Protein AF-A0A0F4I264-F1 (afdb_monomer_lite)

Organism: NCBI:txid68223

InterPro domains:
  IPR000043 Adenosylhomocysteinase-like [PF05221] (1-133)
  IPR000043 Adenosylhomocysteinase-like [PTHR23420] (1-133)
  IPR020082 S-adenosyl-L-homocysteine hydrolase, conserved site [PS00738] (17-31)
  IPR042172 Adenosylhomocysteinase-like superfamily [G3DSA:3.40.50.1480] (1-133)

Secondary structure (DSSP, 8-state):
-HHHHHHHTT----EE-SSTTT--HHHHHHHHHTT--EE--TT--HHHHHHHHHHHH--TTSSS-S-EEESSSHHHHHHHHHHHHHHHTSPPPGGG-SSHHHHHHHHHHTT----HHHHHHH---EEE-SS--

Radius of gyration: 14.84 Å; chains: 1; bounding box: 32×34×41 Å

Sequence (133 aa):
VLIETLVALGAEVRWVSCNIYSTQDHAAAAIAAAGIPVFAWKGETLEEYWWCTEQALTWPGQTGPNMILDDGGDATLLVHKGVEYQKAGAVPDVSTADNEEMAIVLGLLAKTDIDWTALASGIRGVTEETTTG

Foldseek 3Di:
DVVVVCVVVPDQFAEEDPDQAPDDVVVQVVCVVVVHHYQYDHRDDLLSRVVRLVVRQDDPPDLGDQEAEEELCPNVVLLVLLVVQVVVVHQDALVPDPDPNVSSSSVDSRPDPHPSVSSVVSHPYYHYDDPND

pLDDT: mean 97.59, std 2.0, range [79.19, 98.81]

Structure (mmCIF, N/CA/C/O backbone):
data_AF-A0A0F4I264-F1
#
_entry.id   AF-A0A0F4I264-F1
#
loop_
_atom_site.group_PDB
_atom_site.id
_atom_site.type_symbol
_atom_site.label_atom_id
_atom_site.label_alt_id
_atom_site.label_comp_id
_atom_site.label_asym_id
_atom_site.label_entity_id
_atom_site.label_seq_id
_atom_site.pdbx_PDB_ins_code
_atom_site.Cartn_x
_atom_site.Cartn_y
_atom_site.Cartn_z
_atom_site.occupancy
_atom_site.B_iso_or_equiv
_atom_site.auth_seq_id
_atom_site.auth_comp_id
_atom_site.auth_asym_id
_atom_site.auth_atom_id
_atom_site.pdbx_PDB_model_num
ATOM 1 N N . VAL A 1 1 ? -7.743 -13.575 12.203 1.00 94.19 1 VAL A N 1
ATOM 2 C CA . VAL A 1 1 ? -6.999 -13.490 13.485 1.00 94.19 1 VAL A CA 1
ATOM 3 C C . VAL A 1 1 ? -6.160 -12.223 13.605 1.00 94.19 1 VAL A C 1
ATOM 5 O O . VAL A 1 1 ? -6.609 -11.349 14.321 1.00 94.19 1 VAL A O 1
ATOM 8 N N . LEU A 1 2 ? -5.000 -12.061 12.941 1.00 96.75 2 LEU A N 1
ATOM 9 C CA . LEU A 1 2 ? -4.145 -10.864 13.134 1.00 96.75 2 LEU A CA 1
ATOM 10 C C . LEU A 1 2 ? -4.902 -9.542 12.904 1.00 96.75 2 LEU A C 1
ATOM 12 O O . LEU A 1 2 ? -4.913 -8.688 13.784 1.00 96.75 2 LEU A O 1
ATOM 16 N N . ILE A 1 3 ? -5.590 -9.423 11.765 1.00 97.75 3 ILE A N 1
ATOM 17 C CA . ILE A 1 3 ? -6.424 -8.261 11.415 1.00 97.75 3 ILE A CA 1
ATOM 18 C C . ILE A 1 3 ? -7.444 -7.953 12.520 1.00 97.75 3 ILE A C 1
ATOM 20 O O . ILE A 1 3 ? -7.532 -6.830 13.005 1.00 97.75 3 ILE A O 1
ATOM 24 N N . GLU A 1 4 ? -8.192 -8.965 12.959 1.00 96.88 4 GLU A N 1
ATOM 25 C CA . GLU A 1 4 ? -9.214 -8.819 14.002 1.00 96.88 4 GLU A CA 1
ATOM 26 C C . GLU A 1 4 ? -8.602 -8.438 15.351 1.00 96.88 4 GLU A C 1
ATOM 28 O O . GLU A 1 4 ? -9.211 -7.677 16.094 1.00 96.88 4 GLU A O 1
ATOM 33 N N . THR A 1 5 ? -7.392 -8.911 15.663 1.00 98.44 5 THR A N 1
ATOM 34 C CA . THR A 1 5 ? -6.657 -8.498 16.863 1.00 98.44 5 THR A CA 1
ATOM 35 C C . THR A 1 5 ? -6.310 -7.013 16.810 1.00 98.44 5 THR A C 1
ATOM 37 O O . THR A 1 5 ? -6.520 -6.315 17.798 1.00 98.44 5 THR A O 1
ATOM 40 N N . LEU A 1 6 ? -5.820 -6.503 15.674 1.00 98.38 6 LEU A N 1
ATOM 41 C CA . LEU A 1 6 ? -5.528 -5.073 15.510 1.00 98.38 6 LEU A CA 1
ATOM 42 C C . LEU A 1 6 ? -6.794 -4.228 15.699 1.00 98.38 6 LEU A C 1
ATOM 44 O O . LEU A 1 6 ? -6.782 -3.256 16.455 1.00 98.38 6 LEU A O 1
ATOM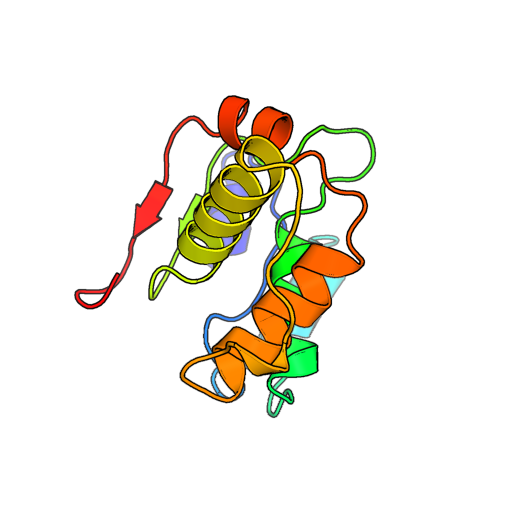 48 N N . VAL A 1 7 ? -7.903 -4.644 15.082 1.00 98.25 7 VAL A N 1
ATOM 49 C CA . VAL A 1 7 ? -9.202 -3.970 15.227 1.00 98.25 7 VAL A CA 1
ATOM 50 C C . VAL A 1 7 ? -9.720 -4.041 16.664 1.00 98.25 7 VAL A C 1
ATOM 52 O O . VAL A 1 7 ? -10.167 -3.033 17.208 1.00 98.25 7 VAL A O 1
ATOM 55 N N . ALA A 1 8 ? -9.600 -5.191 17.332 1.00 98.00 8 ALA A N 1
ATOM 56 C CA . ALA A 1 8 ? -9.982 -5.350 18.737 1.00 98.00 8 ALA A CA 1
ATOM 57 C C . ALA A 1 8 ? -9.158 -4.457 19.683 1.00 98.00 8 ALA A C 1
ATOM 59 O O . ALA A 1 8 ? -9.643 -4.076 20.748 1.00 98.00 8 ALA A O 1
ATOM 60 N N . LEU A 1 9 ? -7.933 -4.102 19.289 1.00 98.31 9 LEU A N 1
ATOM 61 C CA . LEU A 1 9 ? -7.068 -3.154 19.996 1.00 98.31 9 LEU A CA 1
ATOM 62 C C . LEU A 1 9 ? -7.297 -1.688 19.580 1.00 98.31 9 LEU A C 1
ATOM 64 O O . LEU A 1 9 ? -6.624 -0.799 20.099 1.00 98.31 9 LEU A O 1
ATOM 68 N N . GLY A 1 10 ? -8.269 -1.424 18.703 1.00 98.19 10 GLY A N 1
ATOM 69 C CA . GLY A 1 10 ? -8.725 -0.082 18.340 1.00 98.19 10 GLY A CA 1
ATOM 70 C C . GLY A 1 10 ? -8.174 0.466 17.024 1.00 98.19 10 GLY A C 1
ATOM 71 O O . GLY A 1 10 ? -8.345 1.656 16.767 1.00 98.19 10 GLY A O 1
ATOM 72 N N . ALA A 1 11 ? -7.516 -0.353 16.199 1.00 98.38 11 ALA A N 1
ATOM 73 C CA . ALA A 1 11 ? -7.076 0.078 14.875 1.00 98.38 11 ALA A CA 1
ATOM 74 C C . ALA A 1 11 ? -8.232 0.076 13.863 1.00 98.38 11 ALA A C 1
ATOM 76 O O . ALA A 1 11 ? -9.046 -0.845 13.825 1.00 98.38 11 ALA A 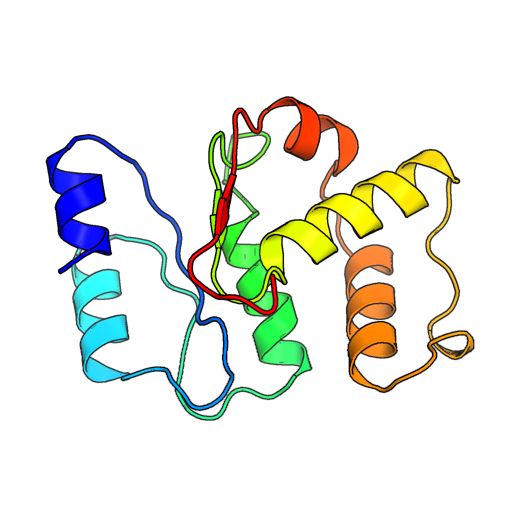O 1
ATOM 77 N N . GLU A 1 12 ? -8.249 1.066 12.976 1.00 98.31 12 GLU A N 1
ATOM 78 C CA . GLU A 1 12 ? -8.879 0.913 11.666 1.00 98.31 12 GLU A CA 1
ATOM 79 C C . GLU A 1 12 ? -7.866 0.235 10.742 1.00 98.31 12 GLU A C 1
ATOM 81 O O . GLU A 1 12 ? -6.667 0.509 10.826 1.00 98.31 12 GLU A O 1
ATOM 86 N N . VAL A 1 13 ? -8.326 -0.670 9.879 1.00 98.38 13 VAL A N 1
ATOM 87 C CA . VAL A 1 13 ? -7.441 -1.514 9.071 1.00 98.38 13 VAL A CA 1
ATOM 88 C C . VAL A 1 13 ? -7.959 -1.598 7.638 1.00 98.38 13 VAL A C 1
ATOM 90 O O . VAL A 1 13 ? -9.158 -1.737 7.418 1.00 98.38 13 VAL A O 1
ATOM 93 N N . ARG A 1 14 ? -7.045 -1.545 6.668 1.00 98.69 14 ARG A N 1
ATOM 94 C CA . ARG A 1 14 ? -7.265 -1.900 5.258 1.00 98.69 14 ARG A CA 1
ATOM 95 C C . ARG A 1 14 ? -6.212 -2.936 4.882 1.00 98.69 14 ARG A C 1
ATOM 97 O O . ARG A 1 14 ? -5.091 -2.833 5.375 1.00 98.69 14 ARG A O 1
ATOM 104 N N . TRP A 1 15 ? -6.562 -3.933 4.074 1.00 98.69 15 TRP A N 1
ATOM 105 C CA . TRP A 1 15 ? -5.690 -5.091 3.853 1.00 98.69 15 TRP A CA 1
ATOM 106 C C . TRP A 1 15 ? -5.580 -5.503 2.387 1.00 98.69 15 TRP A C 1
ATOM 108 O O . TRP A 1 15 ? -6.557 -5.435 1.641 1.00 98.69 15 TRP A O 1
ATOM 118 N N . VAL A 1 16 ? -4.399 -5.998 2.029 1.00 98.44 16 VAL A N 1
ATOM 119 C CA . VAL A 1 16 ? -4.046 -6.629 0.750 1.00 98.44 16 VAL A CA 1
ATOM 120 C C . VAL A 1 16 ? -3.177 -7.859 1.036 1.00 98.44 16 VAL A C 1
ATOM 122 O O . VAL A 1 16 ? -2.666 -8.014 2.148 1.00 98.44 16 VAL A O 1
ATOM 125 N N . SER A 1 17 ? -3.066 -8.772 0.075 1.00 97.62 17 SER A N 1
ATOM 126 C CA . SER A 1 17 ? -2.105 -9.878 0.136 1.00 97.62 17 SER A CA 1
ATOM 127 C C . SER A 1 17 ? -0.704 -9.409 -0.273 1.00 97.62 17 SER A C 1
ATOM 129 O O . SER A 1 17 ? -0.595 -8.530 -1.109 1.00 97.62 17 SER A O 1
ATOM 131 N N . CYS A 1 18 ? 0.362 -10.028 0.238 1.00 95.06 18 CYS A N 1
ATOM 132 C CA . CYS A 1 18 ? 1.740 -9.840 -0.252 1.00 95.06 18 CYS A CA 1
ATOM 133 C C . CYS A 1 18 ? 2.120 -10.825 -1.379 1.00 95.06 18 CYS A C 1
ATOM 135 O O . CYS A 1 18 ? 3.270 -10.915 -1.799 1.00 95.06 18 CYS A O 1
ATOM 137 N N . ASN A 1 19 ? 1.172 -11.653 -1.843 1.00 96.81 19 ASN A N 1
ATOM 138 C CA . ASN A 1 19 ? 1.412 -12.591 -2.938 1.00 96.81 19 ASN A CA 1
ATOM 139 C C . ASN A 1 19 ? 0.118 -12.969 -3.671 1.00 96.81 19 ASN A C 1
ATOM 141 O O . ASN A 1 19 ? -0.879 -13.344 -3.043 1.00 96.81 19 ASN A O 1
ATOM 145 N N . ILE A 1 20 ? 0.190 -13.004 -5.003 1.00 95.38 20 ILE A N 1
ATOM 146 C CA . ILE A 1 20 ? -0.933 -13.322 -5.898 1.00 95.38 20 ILE A CA 1
ATOM 147 C C . ILE A 1 20 ? -1.581 -14.693 -5.657 1.00 95.38 20 ILE A C 1
ATOM 149 O O . ILE A 1 20 ? -2.724 -14.920 -6.047 1.00 95.38 20 ILE A O 1
ATOM 153 N N . TYR A 1 21 ? -0.893 -15.640 -5.012 1.00 96.25 21 TYR A N 1
ATOM 154 C CA . TYR A 1 21 ? -1.409 -16.989 -4.757 1.00 96.25 21 TYR A CA 1
ATOM 155 C C . TYR A 1 21 ? -1.651 -17.302 -3.281 1.00 96.25 21 TYR A C 1
ATOM 157 O O . TYR A 1 21 ? -2.180 -18.381 -2.987 1.00 96.25 21 TYR A O 1
ATOM 165 N N . SER A 1 22 ? -1.272 -16.430 -2.346 1.00 94.75 22 SER A N 1
ATOM 166 C CA . SER A 1 22 ? -1.318 -16.754 -0.913 1.00 94.75 22 SER A CA 1
ATOM 167 C C . SER A 1 22 ? -2.694 -16.539 -0.283 1.00 94.75 22 SER A C 1
ATOM 169 O O . SER A 1 22 ? -2.999 -17.188 0.723 1.00 94.75 22 SER A O 1
ATOM 171 N N . THR A 1 23 ? -3.552 -15.713 -0.892 1.00 97.38 23 THR A N 1
ATOM 172 C CA . THR A 1 23 ? -4.893 -15.439 -0.373 1.00 97.38 23 THR A CA 1
ATOM 173 C C . TH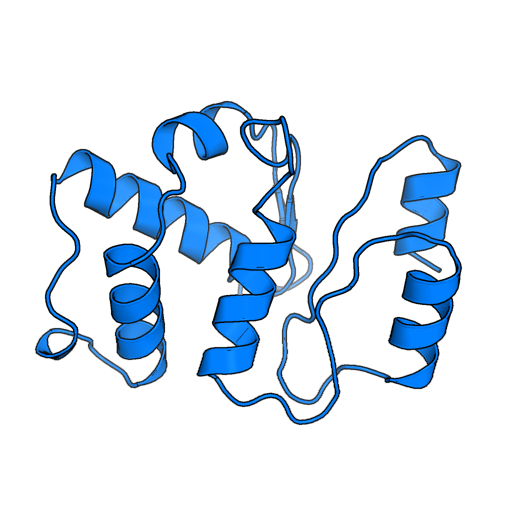R A 1 23 ? -5.687 -16.728 -0.159 1.00 97.38 23 THR A C 1
ATOM 175 O O . THR A 1 23 ? -5.760 -17.621 -1.011 1.00 97.38 23 THR A O 1
ATOM 178 N N . GLN A 1 24 ? -6.305 -16.821 1.016 1.00 98.06 24 GLN A N 1
ATOM 179 C CA . GLN A 1 24 ? -7.351 -17.790 1.306 1.00 98.06 24 GLN A CA 1
ATOM 180 C C . GLN A 1 24 ? -8.699 -17.076 1.198 1.00 98.06 24 GLN A C 1
ATOM 182 O O . GLN A 1 24 ? -9.094 -16.366 2.121 1.00 98.06 24 GLN A O 1
ATOM 187 N N . ASP A 1 25 ? -9.416 -17.269 0.088 1.00 97.06 25 ASP A N 1
ATOM 188 C CA . ASP A 1 25 ? -10.603 -16.458 -0.243 1.00 97.06 25 ASP A CA 1
ATOM 189 C C . ASP A 1 25 ? -11.696 -16.497 0.831 1.00 97.06 25 ASP A C 1
ATOM 191 O O . ASP A 1 25 ? -12.352 -15.499 1.102 1.00 97.06 25 ASP A O 1
ATOM 195 N N . HIS A 1 26 ? -11.868 -17.636 1.505 1.00 96.19 26 HIS A N 1
ATOM 196 C CA . HIS A 1 26 ? -12.822 -17.760 2.607 1.00 96.19 26 HIS A CA 1
ATOM 197 C C . HIS A 1 26 ? -12.432 -16.905 3.826 1.00 96.19 26 HIS A C 1
ATOM 199 O O . HIS A 1 26 ? -13.310 -16.365 4.496 1.00 96.19 26 HIS A O 1
ATOM 205 N N . ALA A 1 27 ? -11.133 -16.745 4.097 1.00 97.19 27 ALA A N 1
ATOM 206 C CA . ALA A 1 27 ? -10.644 -15.848 5.137 1.00 97.19 27 ALA A CA 1
ATOM 207 C C . ALA A 1 27 ? -10.813 -14.379 4.715 1.00 97.19 27 ALA A C 1
ATOM 209 O O . ALA A 1 27 ? -11.326 -13.586 5.500 1.00 97.19 27 ALA A O 1
ATOM 210 N N . ALA A 1 28 ? -10.470 -14.032 3.468 1.00 97.44 28 ALA A N 1
ATOM 211 C CA . ALA A 1 28 ? -10.680 -12.687 2.923 1.00 97.44 28 ALA A CA 1
ATOM 212 C C . ALA A 1 28 ? -12.164 -12.277 2.988 1.00 97.44 28 ALA A C 1
ATOM 214 O O . ALA A 1 28 ? -12.495 -11.206 3.496 1.00 97.44 28 ALA A O 1
ATOM 215 N N . ALA A 1 29 ? -13.069 -13.173 2.580 1.00 97.56 29 ALA A N 1
ATOM 216 C CA . ALA A 1 29 ? -14.511 -12.960 2.644 1.00 97.56 29 ALA A CA 1
ATOM 217 C C . ALA A 1 29 ? -15.024 -12.783 4.082 1.00 97.56 29 ALA A C 1
ATOM 219 O O . ALA A 1 29 ? -15.880 -11.934 4.320 1.00 97.56 29 ALA A O 1
ATOM 220 N N . ALA A 1 30 ? -14.504 -13.549 5.048 1.00 98.00 30 ALA A N 1
ATOM 221 C CA . ALA A 1 30 ? -14.884 -13.405 6.453 1.00 98.00 30 ALA A CA 1
ATOM 222 C C . ALA A 1 30 ? -14.478 -12.035 7.025 1.00 98.00 30 ALA A C 1
ATOM 224 O O . ALA A 1 30 ? -15.277 -11.394 7.706 1.00 98.00 30 ALA A O 1
ATOM 225 N N . ILE A 1 31 ? -13.271 -11.559 6.704 1.00 98.19 31 ILE A N 1
ATOM 226 C CA . ILE A 1 31 ? -12.787 -10.238 7.131 1.00 98.19 31 ILE A CA 1
ATOM 227 C C . ILE A 1 31 ? -13.588 -9.115 6.454 1.00 98.19 31 ILE A C 1
ATOM 229 O O . ILE A 1 31 ? -14.024 -8.182 7.130 1.00 98.19 31 ILE A O 1
ATOM 233 N N . ALA A 1 32 ? -13.867 -9.234 5.154 1.00 97.62 32 ALA A N 1
ATOM 234 C CA . ALA A 1 32 ? -14.714 -8.282 4.437 1.00 97.62 32 ALA A CA 1
ATOM 235 C C . ALA A 1 32 ? -16.143 -8.230 5.013 1.00 97.62 32 ALA A C 1
ATOM 237 O O . ALA A 1 32 ? -16.703 -7.149 5.199 1.00 97.62 32 ALA A O 1
ATOM 238 N N . ALA A 1 33 ? -16.722 -9.383 5.370 1.00 97.62 33 ALA A N 1
ATOM 239 C CA . ALA A 1 33 ? -18.034 -9.465 6.016 1.00 97.62 33 ALA A CA 1
ATOM 240 C C . ALA A 1 33 ? -18.062 -8.822 7.416 1.00 97.62 33 ALA A C 1
ATOM 242 O O . ALA A 1 33 ? -19.123 -8.385 7.863 1.00 97.62 33 ALA A O 1
ATOM 243 N N . ALA A 1 34 ? -16.910 -8.714 8.086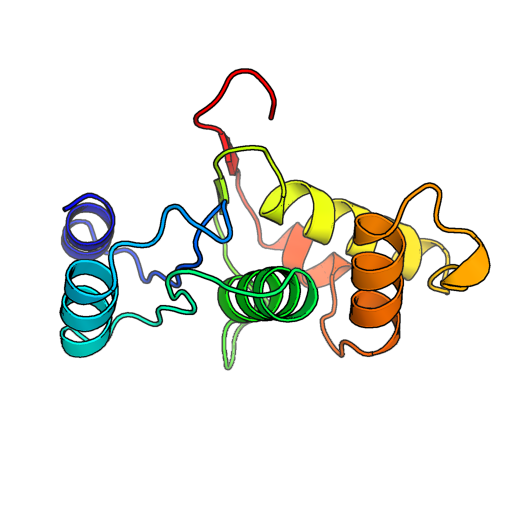 1.00 96.88 34 ALA A N 1
ATOM 244 C CA . ALA A 1 34 ? -16.755 -7.970 9.336 1.00 96.88 34 ALA A CA 1
ATOM 245 C C . ALA A 1 34 ? -16.648 -6.441 9.132 1.00 96.88 34 ALA A C 1
ATOM 247 O O . ALA A 1 34 ? -16.483 -5.705 10.104 1.00 96.88 34 ALA A O 1
ATOM 248 N N . GLY A 1 35 ? -16.760 -5.949 7.892 1.00 96.88 35 GLY A N 1
ATOM 249 C CA . GLY A 1 35 ? -16.730 -4.522 7.557 1.00 96.88 35 GLY A CA 1
ATOM 250 C C . GLY A 1 35 ? -15.326 -3.939 7.397 1.00 96.88 35 GLY A C 1
ATOM 251 O O . GLY A 1 35 ? -15.181 -2.721 7.315 1.00 96.88 35 GLY A O 1
ATOM 252 N N . ILE A 1 36 ? -14.297 -4.786 7.350 1.00 98.44 36 ILE A N 1
ATOM 253 C CA . ILE A 1 36 ? -12.902 -4.374 7.189 1.00 98.44 36 ILE A CA 1
ATOM 254 C C . ILE A 1 36 ? -12.561 -4.415 5.690 1.00 98.44 36 ILE A C 1
ATOM 256 O O . ILE A 1 36 ? -12.747 -5.462 5.069 1.00 98.44 36 ILE A O 1
ATOM 260 N N . PRO A 1 37 ? -12.080 -3.318 5.077 1.00 98.50 37 PRO A N 1
ATOM 261 C CA . PRO A 1 37 ? -11.692 -3.313 3.668 1.00 98.50 37 PRO A CA 1
ATOM 262 C C . PRO A 1 37 ? -10.569 -4.314 3.368 1.00 98.50 37 PRO A C 1
ATOM 264 O O . PRO A 1 37 ? -9.470 -4.201 3.912 1.00 98.50 37 PRO A O 1
ATOM 267 N N . VAL A 1 38 ? -10.844 -5.262 2.472 1.00 98.50 38 VAL A N 1
ATOM 268 C CA . VAL A 1 38 ? -9.883 -6.255 1.977 1.00 98.50 38 VAL A CA 1
ATOM 269 C C . VAL A 1 38 ? -9.898 -6.241 0.456 1.00 98.50 38 VAL A C 1
ATOM 271 O O . VAL A 1 38 ? -10.954 -6.393 -0.157 1.00 98.50 38 VAL A O 1
ATOM 274 N N . PHE A 1 39 ? -8.719 -6.084 -0.131 1.00 98.56 39 PHE A N 1
ATOM 275 C CA . PHE A 1 39 ? -8.470 -6.098 -1.568 1.00 98.56 39 PHE A CA 1
ATOM 276 C C . PHE A 1 39 ? -7.529 -7.266 -1.839 1.00 98.56 39 PHE A C 1
ATOM 278 O O . PHE A 1 39 ? -6.320 -7.093 -1.890 1.00 98.56 39 PHE A O 1
ATOM 285 N N . ALA A 1 40 ? -8.071 -8.482 -1.834 1.00 98.50 40 ALA A N 1
ATOM 286 C CA . ALA A 1 40 ? -7.274 -9.681 -2.043 1.00 98.50 40 ALA A CA 1
ATOM 287 C C . ALA A 1 40 ? -8.142 -10.844 -2.535 1.00 98.50 40 ALA A C 1
ATOM 289 O O . ALA A 1 40 ? -9.217 -11.092 -1.975 1.00 98.50 40 ALA A O 1
ATOM 290 N N . TRP A 1 41 ? -7.654 -11.591 -3.519 1.00 98.62 41 TRP A N 1
ATOM 291 C CA . TRP A 1 41 ? -8.194 -12.889 -3.937 1.00 98.62 41 TRP A CA 1
ATOM 292 C C . TRP A 1 41 ? -7.075 -13.821 -4.395 1.00 98.62 41 TRP A C 1
ATOM 294 O O . TRP A 1 41 ? -5.937 -13.423 -4.630 1.00 98.62 41 TRP A O 1
ATOM 304 N N . LYS A 1 42 ? -7.363 -15.118 -4.458 1.00 98.25 42 LYS A N 1
ATOM 305 C CA . LYS A 1 42 ? -6.396 -16.102 -4.932 1.00 98.25 42 LYS A CA 1
ATOM 306 C C . LYS A 1 42 ? -6.309 -16.072 -6.457 1.00 98.25 42 LYS A C 1
ATOM 308 O O . LYS A 1 42 ? -7.310 -16.260 -7.144 1.00 98.25 42 LYS A O 1
ATOM 313 N N . GLY A 1 43 ? -5.089 -15.978 -6.974 1.00 97.88 43 GLY A N 1
ATOM 314 C CA . GLY A 1 43 ? -4.808 -16.002 -8.407 1.00 97.88 43 GLY A CA 1
ATOM 315 C C . GLY A 1 43 ? -4.943 -14.641 -9.081 1.00 97.88 43 GLY A C 1
ATOM 316 O O . GLY A 1 43 ? -5.348 -14.603 -10.239 1.00 97.88 43 GLY A O 1
ATOM 317 N N . GLU A 1 44 ? -4.622 -13.565 -8.363 1.00 98.44 44 GLU A N 1
ATOM 318 C CA . GLU A 1 44 ? -4.488 -12.217 -8.927 1.00 98.44 44 GLU A CA 1
ATOM 319 C C . GLU A 1 44 ? -3.509 -12.193 -10.115 1.00 98.44 44 GLU A C 1
ATOM 321 O O . GLU A 1 44 ? -2.532 -12.953 -10.157 1.00 98.44 44 GLU A O 1
ATOM 326 N N . THR A 1 45 ? -3.742 -11.294 -11.074 1.00 98.62 45 THR A N 1
ATOM 327 C CA . THR A 1 45 ? -2.670 -10.846 -11.979 1.00 98.62 45 THR A CA 1
ATOM 328 C C . THR A 1 45 ? -1.742 -9.862 -11.261 1.00 98.62 45 THR A C 1
ATOM 330 O O . THR A 1 45 ? -2.076 -9.341 -10.197 1.00 98.62 45 THR A O 1
ATOM 333 N N . LEU A 1 46 ? -0.573 -9.564 -11.835 1.00 98.25 46 LEU A N 1
ATOM 334 C CA . LEU A 1 46 ? 0.331 -8.565 -11.251 1.00 98.25 46 LEU A CA 1
ATOM 335 C C . LEU A 1 46 ? -0.296 -7.160 -11.237 1.00 98.25 46 LEU A C 1
ATOM 337 O O . LEU A 1 46 ? -0.094 -6.396 -10.298 1.00 98.25 46 LEU A O 1
ATOM 341 N N . GLU A 1 47 ? -1.097 -6.805 -12.240 1.00 98.31 47 GLU A N 1
ATOM 342 C CA . GLU A 1 47 ? -1.820 -5.530 -12.261 1.00 98.31 47 GLU A CA 1
ATOM 343 C C . GLU A 1 47 ? -2.885 -5.451 -11.167 1.00 98.31 47 GLU A C 1
ATOM 345 O O . GLU A 1 47 ? -3.044 -4.400 -10.547 1.00 98.31 47 GLU A O 1
ATOM 350 N N . GLU A 1 48 ? -3.601 -6.551 -10.925 1.00 98.75 48 GLU A N 1
ATOM 351 C CA . GLU A 1 48 ? -4.572 -6.651 -9.834 1.00 98.75 48 GLU A CA 1
ATOM 352 C C . GLU A 1 48 ? -3.881 -6.527 -8.475 1.00 98.75 48 GLU A C 1
ATOM 354 O O . GLU A 1 48 ? -4.345 -5.757 -7.639 1.00 98.75 48 GLU A O 1
ATOM 359 N N . TYR A 1 49 ? -2.740 -7.196 -8.290 1.00 98.75 49 TYR A N 1
ATOM 360 C CA . TYR A 1 49 ? -1.918 -7.110 -7.083 1.00 98.75 49 TYR A CA 1
ATOM 361 C C . TYR A 1 49 ? -1.524 -5.668 -6.750 1.00 98.75 49 TYR A C 1
ATOM 363 O O . TYR A 1 49 ? -1.845 -5.155 -5.677 1.00 98.75 49 TYR A O 1
ATOM 371 N N . TRP A 1 50 ? -0.900 -4.964 -7.698 1.00 98.75 50 TRP A N 1
ATOM 372 C CA . TRP A 1 50 ? -0.469 -3.581 -7.478 1.00 98.75 50 TRP A CA 1
ATOM 373 C C . TRP A 1 50 ? -1.648 -2.617 -7.310 1.00 98.75 50 TRP A C 1
ATOM 375 O O . TRP A 1 50 ? -1.570 -1.692 -6.496 1.00 98.75 50 TRP A O 1
ATOM 385 N N . TRP A 1 51 ? -2.764 -2.852 -8.008 1.00 98.75 51 TRP A N 1
ATOM 386 C CA . TRP A 1 51 ? -4.005 -2.114 -7.770 1.00 98.75 51 TRP A CA 1
ATOM 387 C C . TRP A 1 51 ? -4.525 -2.335 -6.344 1.00 98.75 51 TRP A C 1
ATOM 389 O O . TRP A 1 51 ? -4.854 -1.367 -5.657 1.00 98.75 51 TRP A O 1
ATOM 399 N N . CYS A 1 52 ? -4.554 -3.579 -5.861 1.00 98.81 52 CYS A N 1
ATOM 400 C CA . CYS A 1 52 ? -4.950 -3.905 -4.495 1.00 98.81 52 CYS A CA 1
ATOM 401 C C . CYS A 1 52 ? -4.043 -3.213 -3.461 1.00 98.81 52 CYS A C 1
ATOM 403 O O . CYS A 1 52 ? -4.549 -2.671 -2.472 1.00 98.81 52 CYS A O 1
ATOM 405 N N . THR A 1 53 ? -2.729 -3.157 -3.707 1.00 98.81 53 THR A N 1
ATOM 406 C CA . THR A 1 53 ? -1.764 -2.457 -2.841 1.00 98.81 53 THR A CA 1
ATOM 407 C C . THR A 1 53 ? -2.075 -0.963 -2.751 1.00 98.81 53 THR A C 1
ATOM 409 O O . THR A 1 53 ? -2.137 -0.401 -1.654 1.00 98.81 53 THR A O 1
ATOM 412 N N . GLU A 1 54 ? -2.385 -0.316 -3.877 1.00 98.69 54 GLU A N 1
ATOM 413 C CA . GLU A 1 54 ? -2.852 1.074 -3.889 1.00 98.69 54 GLU A CA 1
ATOM 414 C C . GLU A 1 54 ? -4.172 1.249 -3.115 1.00 98.69 54 GLU A C 1
ATOM 416 O O . GLU A 1 54 ? -4.313 2.195 -2.331 1.00 98.69 54 GLU A O 1
ATOM 421 N N . GLN A 1 55 ? -5.138 0.335 -3.270 1.00 98.56 55 GLN A N 1
ATOM 422 C CA . GLN A 1 55 ? -6.410 0.404 -2.539 1.00 98.56 55 GLN A CA 1
ATOM 423 C C . GLN A 1 55 ? -6.225 0.285 -1.018 1.00 98.56 55 GLN A C 1
ATOM 425 O O . GLN A 1 55 ? -6.936 0.956 -0.255 1.00 98.56 55 GLN A O 1
ATOM 430 N N . ALA A 1 56 ? -5.274 -0.535 -0.561 1.00 98.44 56 ALA A N 1
ATOM 431 C CA . ALA A 1 56 ? -4.936 -0.663 0.855 1.00 98.44 56 ALA A CA 1
ATOM 432 C C . ALA A 1 56 ? -4.285 0.617 1.418 1.00 98.44 56 ALA A C 1
ATOM 434 O O . ALA A 1 56 ? -4.591 1.016 2.546 1.00 98.44 56 ALA A O 1
ATOM 435 N N . LEU A 1 57 ? -3.465 1.309 0.618 1.00 98.56 57 LEU A N 1
ATOM 436 C CA . LEU A 1 57 ? -2.832 2.587 0.976 1.00 98.56 57 LEU A CA 1
ATOM 437 C C . LEU A 1 57 ? -3.761 3.805 0.821 1.00 98.56 57 LEU A C 1
ATOM 439 O O . LEU A 1 57 ? -3.501 4.855 1.410 1.00 98.56 57 LEU A O 1
ATOM 443 N N . THR A 1 58 ? -4.863 3.679 0.082 1.00 98.19 58 THR A N 1
ATOM 444 C CA . THR A 1 58 ? -5.824 4.767 -0.146 1.00 98.19 58 THR A CA 1
ATOM 445 C C . THR A 1 58 ? -6.895 4.799 0.940 1.00 98.19 58 THR A C 1
ATOM 447 O O . THR A 1 58 ? -7.769 3.934 0.990 1.00 98.19 58 THR A O 1
ATOM 450 N N . TRP A 1 59 ? -6.880 5.826 1.792 1.00 97.75 59 TRP A N 1
ATOM 451 C CA . TRP A 1 59 ? -7.830 5.985 2.900 1.00 97.75 59 TRP A CA 1
ATOM 452 C C . TRP A 1 59 ? -8.862 7.082 2.603 1.00 97.75 59 TRP A C 1
ATOM 454 O O . TRP A 1 59 ? -8.517 8.262 2.635 1.00 97.75 59 TRP A O 1
ATOM 464 N N . PRO A 1 60 ? -10.141 6.748 2.333 1.00 95.69 60 PRO A N 1
ATOM 465 C CA . PRO A 1 60 ? -11.150 7.748 1.992 1.00 95.69 60 PRO A CA 1
ATOM 466 C C . PRO A 1 60 ? -11.304 8.831 3.067 1.00 95.69 60 PRO A C 1
ATOM 468 O O . PRO A 1 60 ? -11.525 8.534 4.239 1.00 95.69 60 PRO A O 1
ATOM 471 N N . GLY A 1 61 ? -11.208 10.098 2.656 1.00 95.88 61 GLY A N 1
ATOM 472 C CA . GLY A 1 61 ? -11.306 11.249 3.561 1.00 95.88 61 GLY A CA 1
ATOM 473 C C . GLY A 1 61 ? -10.069 11.487 4.434 1.00 95.88 61 GLY A C 1
ATOM 474 O O . GLY A 1 61 ? -10.098 12.375 5.285 1.00 95.88 61 GLY A O 1
ATOM 475 N N . GLN A 1 62 ? -8.992 10.728 4.227 1.00 96.62 62 GLN A N 1
ATOM 476 C CA . GLN A 1 62 ? -7.720 10.866 4.928 1.00 96.62 62 GLN A CA 1
ATOM 477 C C . GLN A 1 62 ? -6.573 10.943 3.915 1.00 96.62 62 GLN A C 1
ATOM 479 O O . GLN A 1 62 ? -6.738 10.646 2.735 1.00 96.62 62 GLN A O 1
ATOM 484 N N . THR A 1 63 ? -5.393 11.346 4.377 1.00 95.62 63 THR A N 1
ATOM 485 C CA . THR A 1 63 ? -4.193 11.416 3.530 1.00 95.62 63 THR A CA 1
ATOM 486 C C . THR A 1 63 ? -3.599 10.029 3.242 1.00 95.62 63 THR A C 1
ATOM 488 O O . THR A 1 63 ? -2.910 9.856 2.244 1.00 95.62 63 THR A O 1
ATOM 491 N N . GLY A 1 64 ? -3.854 9.040 4.102 1.00 97.25 64 GLY A N 1
ATOM 492 C CA . GLY A 1 64 ? -3.303 7.688 4.005 1.00 97.25 64 GLY A CA 1
ATOM 493 C C . GLY A 1 64 ? -3.192 7.018 5.380 1.00 97.25 64 GLY A C 1
ATOM 494 O O . GLY A 1 64 ? -3.700 7.571 6.362 1.00 97.25 64 GLY A O 1
ATOM 495 N N . PRO A 1 65 ? -2.535 5.848 5.476 1.00 98.38 65 PRO A N 1
ATOM 496 C CA . PRO A 1 65 ? -2.328 5.173 6.750 1.00 98.38 65 PRO A CA 1
ATOM 497 C C . PRO A 1 65 ? -1.336 5.940 7.632 1.00 98.38 65 PRO A C 1
ATOM 499 O O . PRO A 1 65 ? -0.452 6.644 7.148 1.00 98.38 65 PRO A O 1
ATOM 502 N N . ASN A 1 66 ? -1.433 5.748 8.948 1.00 98.44 66 ASN A N 1
ATOM 503 C CA . ASN A 1 66 ? -0.428 6.247 9.891 1.00 98.44 66 ASN A CA 1
ATOM 504 C C . ASN A 1 66 ? 0.624 5.191 10.283 1.00 98.44 66 ASN A C 1
ATOM 506 O O . ASN A 1 66 ? 1.592 5.530 10.961 1.00 98.44 66 ASN A O 1
ATOM 510 N N . MET A 1 67 ? 0.440 3.937 9.868 1.00 98.75 67 MET A N 1
ATOM 511 C CA . MET A 1 67 ? 1.311 2.787 10.118 1.00 98.75 67 MET A CA 1
ATOM 512 C C . MET A 1 67 ? 1.219 1.828 8.928 1.00 98.75 67 MET A C 1
ATOM 514 O O . MET A 1 67 ? 0.143 1.687 8.349 1.00 98.75 67 MET A O 1
ATOM 518 N N . ILE A 1 68 ? 2.310 1.135 8.609 1.00 98.75 68 ILE A N 1
ATOM 519 C CA . ILE A 1 68 ? 2.316 0.013 7.659 1.00 98.75 68 ILE A CA 1
ATOM 520 C C . ILE A 1 68 ? 2.696 -1.269 8.415 1.00 98.75 68 ILE A C 1
ATOM 522 O O . ILE A 1 68 ? 3.591 -1.256 9.261 1.00 98.75 68 ILE A O 1
ATOM 526 N N . LEU A 1 69 ? 2.004 -2.368 8.124 1.00 98.56 69 LEU A N 1
ATOM 527 C CA . LEU A 1 69 ? 2.426 -3.722 8.477 1.00 98.56 69 LEU A CA 1
ATOM 528 C C . LEU A 1 69 ? 2.670 -4.435 7.152 1.00 98.56 69 LEU A C 1
ATOM 530 O O . LEU A 1 69 ? 1.725 -4.604 6.385 1.00 98.56 69 LEU A O 1
ATOM 534 N N . ASP A 1 70 ? 3.929 -4.752 6.881 1.00 98.19 70 ASP A N 1
ATOM 535 C CA . ASP A 1 70 ? 4.418 -5.184 5.574 1.00 98.19 70 ASP A CA 1
ATOM 536 C C . ASP A 1 70 ? 5.049 -6.581 5.668 1.00 98.19 70 ASP A C 1
ATOM 538 O O . ASP A 1 70 ? 5.472 -7.017 6.744 1.00 98.19 70 ASP A O 1
ATOM 542 N N . ASP A 1 71 ? 5.054 -7.284 4.543 1.00 97.69 71 ASP A N 1
ATOM 543 C CA . ASP A 1 71 ? 5.676 -8.600 4.369 1.00 97.69 71 ASP A CA 1
ATOM 544 C C . ASP A 1 71 ? 6.224 -8.664 2.941 1.00 97.69 71 ASP A C 1
ATOM 546 O O . ASP A 1 71 ? 5.464 -8.734 1.974 1.00 97.69 71 ASP A O 1
ATOM 550 N N . GLY A 1 72 ? 7.546 -8.563 2.817 1.00 96.50 72 GLY A N 1
ATOM 551 C CA . GLY A 1 72 ? 8.261 -8.479 1.542 1.00 96.50 72 GLY A CA 1
ATOM 552 C C . GLY A 1 72 ? 8.537 -7.050 1.064 1.00 96.50 72 GLY A C 1
ATOM 553 O O . GLY A 1 72 ? 9.318 -6.875 0.131 1.00 96.50 72 GLY A O 1
ATOM 554 N N . GLY A 1 73 ? 7.968 -6.034 1.723 1.00 97.69 73 GLY A N 1
ATOM 555 C CA . GLY A 1 73 ? 8.306 -4.625 1.516 1.00 97.69 73 GLY A CA 1
ATOM 556 C C . GLY A 1 73 ? 7.606 -3.915 0.351 1.00 97.69 73 GLY A C 1
ATOM 557 O O . GLY A 1 73 ? 7.988 -2.788 0.027 1.00 97.69 73 GLY A O 1
ATOM 558 N N . ASP A 1 74 ? 6.601 -4.510 -0.297 1.00 98.50 74 ASP A N 1
ATOM 559 C CA . ASP A 1 74 ? 5.985 -3.937 -1.507 1.00 98.50 74 ASP A CA 1
ATOM 560 C C . ASP A 1 74 ? 5.142 -2.686 -1.233 1.00 98.50 74 ASP A C 1
ATOM 562 O O . ASP A 1 74 ? 5.184 -1.721 -2.008 1.00 98.50 74 ASP A O 1
ATOM 566 N N . ALA A 1 75 ? 4.416 -2.641 -0.111 1.00 98.50 75 ALA A N 1
ATOM 567 C CA . ALA A 1 75 ? 3.689 -1.432 0.273 1.00 98.50 75 ALA A CA 1
ATOM 568 C C . ALA A 1 75 ? 4.677 -0.289 0.562 1.00 98.50 75 ALA A C 1
ATOM 570 O O . ALA A 1 75 ? 4.484 0.850 0.121 1.00 98.50 75 ALA A O 1
ATOM 571 N N . THR A 1 76 ? 5.774 -0.609 1.248 1.00 98.69 76 THR A N 1
ATOM 572 C CA . THR A 1 76 ? 6.873 0.318 1.528 1.00 98.69 76 THR A CA 1
ATOM 573 C C . THR A 1 76 ? 7.545 0.799 0.239 1.00 98.69 76 THR A C 1
ATOM 575 O O . THR A 1 76 ? 7.734 2.008 0.061 1.00 98.69 76 THR A O 1
ATOM 578 N N . LEU A 1 77 ? 7.844 -0.103 -0.699 1.00 98.62 77 LEU A N 1
ATOM 579 C CA . LEU A 1 77 ? 8.421 0.216 -2.005 1.00 98.62 77 LEU A CA 1
ATOM 580 C C . LEU A 1 77 ? 7.532 1.186 -2.777 1.00 98.62 77 LEU A C 1
ATOM 582 O O . LEU A 1 77 ? 8.032 2.202 -3.273 1.00 98.62 77 LEU A O 1
ATOM 586 N N . LEU A 1 78 ? 6.225 0.917 -2.845 1.00 98.75 78 LEU A N 1
ATOM 587 C CA . LEU A 1 78 ? 5.288 1.759 -3.582 1.00 98.75 78 LEU A CA 1
ATOM 588 C C . LEU A 1 78 ? 5.253 3.186 -3.023 1.00 98.75 78 LEU A C 1
ATOM 590 O O . LEU A 1 78 ? 5.333 4.149 -3.790 1.00 98.75 78 LEU A O 1
ATOM 594 N N . VAL A 1 79 ? 5.236 3.335 -1.693 1.00 98.81 79 VAL A N 1
ATOM 595 C CA . VAL A 1 79 ? 5.319 4.650 -1.036 1.00 98.81 79 VAL A CA 1
ATOM 596 C C . VAL A 1 79 ? 6.636 5.352 -1.375 1.00 98.81 79 VAL A C 1
ATOM 598 O O . VAL A 1 79 ? 6.630 6.522 -1.765 1.00 98.81 79 VAL A O 1
ATOM 601 N N . HIS A 1 80 ? 7.772 4.657 -1.271 1.00 98.75 80 HIS A N 1
ATOM 602 C CA . HIS A 1 80 ? 9.081 5.236 -1.579 1.00 98.75 80 HIS A CA 1
ATOM 603 C C . HIS A 1 80 ? 9.191 5.692 -3.040 1.00 98.75 80 HIS A C 1
ATOM 605 O O . HIS A 1 80 ? 9.662 6.806 -3.291 1.00 98.75 80 HIS A O 1
ATOM 611 N N . LYS A 1 81 ? 8.723 4.880 -3.994 1.00 98.62 81 LYS A N 1
ATOM 612 C CA . LYS A 1 81 ? 8.715 5.214 -5.425 1.00 98.62 81 LYS A CA 1
ATOM 613 C C . LYS A 1 81 ? 7.759 6.350 -5.757 1.00 98.62 81 LYS A C 1
ATOM 615 O O . LYS A 1 81 ? 8.141 7.262 -6.491 1.00 98.62 81 LYS A O 1
ATOM 620 N N . GLY A 1 82 ? 6.572 6.360 -5.158 1.00 98.62 82 GLY A N 1
ATOM 621 C CA . GLY A 1 82 ? 5.638 7.475 -5.276 1.00 98.62 82 GLY A CA 1
ATOM 622 C C . GLY A 1 82 ? 6.265 8.799 -4.831 1.00 98.62 82 GLY A C 1
ATOM 623 O O . GLY A 1 82 ? 6.239 9.784 -5.570 1.00 98.62 82 GLY A O 1
ATOM 624 N N . VAL A 1 83 ? 6.925 8.817 -3.666 1.00 98.75 83 VAL A N 1
ATOM 625 C CA . VAL A 1 83 ? 7.632 10.009 -3.162 1.00 98.75 83 VAL A CA 1
ATOM 626 C C . VAL A 1 83 ? 8.805 10.403 -4.060 1.00 98.75 83 VAL A C 1
ATOM 628 O O . VAL A 1 83 ? 8.992 11.592 -4.327 1.00 98.75 83 VAL A O 1
ATOM 631 N N . GLU A 1 84 ? 9.614 9.436 -4.499 1.00 98.62 84 GLU A N 1
ATOM 632 C CA . GLU A 1 84 ? 10.759 9.657 -5.390 1.00 98.62 84 GLU A CA 1
ATOM 633 C C . GLU A 1 84 ? 10.319 10.404 -6.654 1.00 98.62 84 GLU A C 1
ATOM 635 O O . GLU A 1 84 ? 10.843 11.479 -6.962 1.00 98.62 84 GLU A O 1
ATOM 640 N N . TYR A 1 85 ? 9.308 9.878 -7.343 1.00 98.38 85 TYR A N 1
ATOM 641 C CA . TYR A 1 85 ? 8.862 10.416 -8.623 1.00 98.38 85 TYR A CA 1
ATOM 642 C C . TYR A 1 85 ? 8.027 11.688 -8.487 1.00 98.38 85 TYR A C 1
ATOM 644 O O . TYR A 1 85 ? 8.174 12.601 -9.302 1.00 98.38 85 TYR A O 1
ATOM 652 N N . GLN A 1 86 ? 7.244 11.832 -7.414 1.00 98.00 86 GLN A N 1
ATOM 653 C CA . GLN A 1 86 ? 6.565 13.094 -7.122 1.00 98.00 86 GLN A CA 1
ATOM 654 C C . GLN A 1 86 ? 7.574 14.223 -6.855 1.00 98.00 86 GLN A C 1
ATOM 656 O O . GLN A 1 86 ? 7.398 15.335 -7.351 1.00 98.00 86 GLN A O 1
ATOM 661 N N . LYS A 1 87 ? 8.673 13.948 -6.133 1.00 98.19 87 LYS A N 1
ATOM 662 C CA . LYS A 1 87 ? 9.757 14.927 -5.916 1.00 98.19 87 LYS A CA 1
ATOM 663 C C . LYS A 1 87 ? 10.558 15.218 -7.181 1.00 98.19 87 LYS A C 1
ATOM 665 O O . LYS A 1 87 ? 11.011 16.348 -7.356 1.00 98.19 87 LYS A O 1
ATOM 670 N N . ALA A 1 88 ? 10.734 14.226 -8.052 1.00 97.69 88 ALA A N 1
ATOM 671 C CA . ALA A 1 88 ? 11.344 14.416 -9.366 1.00 97.69 88 ALA A CA 1
ATOM 672 C C . ALA A 1 88 ? 10.438 15.206 -10.334 1.00 97.69 88 ALA A C 1
ATOM 674 O O . ALA A 1 88 ? 10.925 15.745 -11.326 1.00 97.69 88 ALA A O 1
ATOM 675 N N . GLY A 1 89 ? 9.137 15.297 -10.037 1.00 97.50 89 GLY A N 1
ATOM 676 C CA . GLY A 1 89 ? 8.136 16.012 -10.830 1.00 97.50 89 GLY A CA 1
ATOM 677 C C . GLY A 1 89 ? 7.571 15.213 -12.007 1.00 97.50 89 GLY A C 1
ATOM 678 O O . GLY A 1 89 ? 6.745 15.742 -12.748 1.00 97.50 89 GLY A O 1
ATOM 679 N N . ALA A 1 90 ? 8.002 13.964 -12.192 1.00 97.12 90 ALA A N 1
ATOM 680 C CA . ALA A 1 90 ? 7.492 13.061 -13.2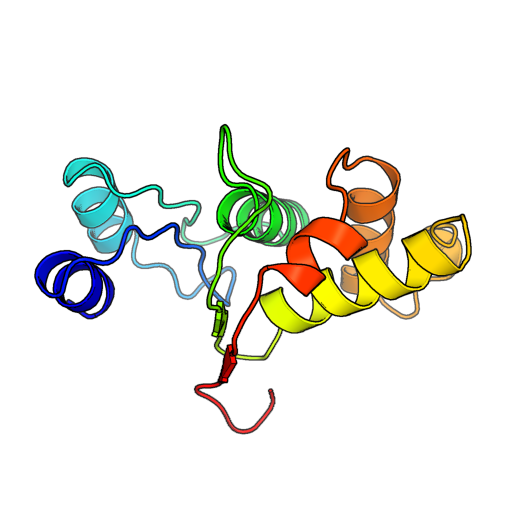16 1.00 97.12 90 ALA A CA 1
ATOM 681 C C . ALA A 1 90 ? 7.779 11.599 -12.852 1.00 97.12 90 ALA A C 1
ATOM 683 O O . ALA A 1 90 ? 8.838 11.278 -12.308 1.00 97.12 90 ALA A O 1
ATOM 684 N N . VAL A 1 91 ? 6.852 10.714 -13.220 1.00 97.88 91 VAL A N 1
ATOM 685 C CA . VAL A 1 91 ? 7.060 9.261 -13.206 1.00 97.88 91 VAL A CA 1
ATOM 686 C C . VAL A 1 91 ? 7.790 8.858 -14.495 1.00 97.88 91 VAL A C 1
ATOM 688 O O . VAL A 1 91 ? 7.396 9.324 -15.568 1.00 97.88 91 VAL A O 1
ATOM 691 N N . PRO A 1 92 ? 8.856 8.038 -14.425 1.00 98.00 92 PRO A N 1
ATOM 692 C CA . PRO A 1 92 ? 9.520 7.502 -15.610 1.00 98.00 92 PRO A CA 1
ATOM 693 C C . PRO A 1 92 ? 8.559 6.757 -16.538 1.00 98.00 92 PRO A C 1
ATOM 695 O O . PRO A 1 92 ? 7.589 6.146 -16.093 1.00 98.00 92 PRO A O 1
ATOM 698 N N . ASP A 1 93 ? 8.851 6.776 -17.838 1.00 97.81 93 ASP A N 1
ATOM 699 C CA . ASP A 1 93 ? 8.071 6.018 -18.815 1.00 97.81 93 ASP A CA 1
ATOM 700 C C . ASP A 1 93 ? 8.192 4.507 -18.558 1.00 97.81 93 ASP A C 1
ATOM 702 O O . ASP A 1 93 ? 9.272 4.009 -18.234 1.00 97.81 93 ASP A O 1
ATOM 706 N N . VAL A 1 94 ? 7.098 3.764 -18.741 1.00 97.00 94 VAL A N 1
ATOM 707 C CA . VAL A 1 94 ? 7.037 2.312 -18.491 1.00 97.00 94 VAL A CA 1
ATOM 708 C C . VAL A 1 94 ? 8.068 1.514 -19.296 1.00 97.00 94 VAL A C 1
ATOM 710 O O . VAL A 1 94 ? 8.521 0.469 -18.841 1.00 97.00 94 VAL A O 1
ATOM 713 N N . SER A 1 95 ? 8.497 2.012 -20.461 1.00 97.12 95 SER A N 1
ATOM 714 C CA . SER A 1 95 ? 9.542 1.377 -21.276 1.00 97.12 95 SER A CA 1
ATOM 715 C C . SER A 1 95 ? 10.939 1.431 -20.648 1.00 97.12 95 SER A C 1
ATOM 717 O O . SER A 1 95 ? 11.850 0.756 -21.126 1.00 97.12 95 SER A O 1
ATOM 719 N N . THR A 1 96 ? 11.118 2.224 -19.587 1.00 96.94 96 THR A N 1
ATOM 720 C CA . THR A 1 96 ? 12.372 2.316 -18.824 1.00 96.94 96 THR A CA 1
ATOM 721 C C . THR A 1 96 ? 12.466 1.300 -17.688 1.00 96.94 96 THR A C 1
ATOM 723 O O . THR A 1 96 ? 13.514 1.211 -17.048 1.00 96.94 96 THR A O 1
ATOM 726 N N . ALA A 1 97 ? 11.395 0.541 -17.437 1.00 97.06 97 ALA A N 1
ATOM 727 C CA . ALA A 1 97 ? 11.369 -0.486 -16.410 1.00 97.06 97 ALA A CA 1
ATOM 728 C C . ALA A 1 97 ? 12.396 -1.594 -16.680 1.00 97.06 97 ALA A C 1
ATOM 730 O O . ALA A 1 97 ? 12.611 -2.024 -17.814 1.00 97.06 97 ALA A O 1
ATOM 731 N N . ASP A 1 98 ? 13.014 -2.073 -15.608 1.00 95.31 98 ASP A N 1
ATOM 732 C CA . ASP A 1 98 ? 13.979 -3.169 -15.607 1.00 95.31 98 ASP A CA 1
ATOM 733 C C . ASP A 1 98 ? 13.306 -4.549 -15.666 1.00 95.31 98 ASP A C 1
ATOM 735 O O . ASP A 1 98 ? 13.915 -5.519 -16.125 1.00 95.31 98 ASP A O 1
ATOM 739 N N . ASN A 1 99 ? 12.052 -4.637 -15.224 1.00 97.00 99 ASN A N 1
ATOM 740 C CA . ASN A 1 99 ? 11.244 -5.847 -15.249 1.00 97.00 99 ASN A CA 1
ATOM 741 C C . ASN A 1 99 ? 9.742 -5.529 -15.4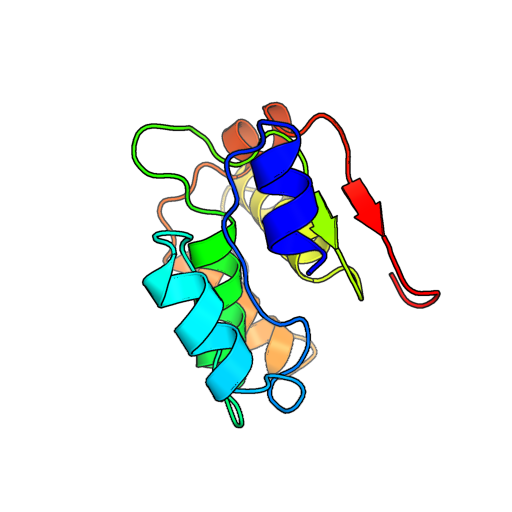31 1.00 97.00 99 ASN A C 1
ATOM 743 O O . ASN A 1 99 ? 9.320 -4.372 -15.405 1.00 97.00 99 ASN A O 1
ATOM 747 N N . GLU A 1 100 ? 8.940 -6.574 -15.652 1.00 96.75 100 GLU A N 1
ATOM 748 C CA . GLU A 1 100 ? 7.491 -6.474 -15.889 1.00 96.75 100 GLU A CA 1
ATOM 749 C C . GLU A 1 100 ? 6.747 -5.824 -14.717 1.00 96.75 100 GLU A C 1
ATOM 751 O O . GLU A 1 100 ? 5.889 -4.967 -14.917 1.00 96.75 100 GLU A O 1
ATOM 756 N N . GLU A 1 101 ? 7.122 -6.175 -13.493 1.00 96.50 101 GLU A N 1
ATOM 757 C CA . GLU A 1 101 ? 6.482 -5.679 -12.282 1.00 96.50 101 GLU A CA 1
ATOM 758 C C . GLU A 1 101 ? 6.726 -4.179 -12.083 1.00 96.50 101 GLU A C 1
ATOM 760 O O . GLU A 1 101 ? 5.795 -3.405 -11.858 1.00 96.50 101 GLU A O 1
ATOM 765 N N . MET A 1 102 ? 7.961 -3.729 -12.298 1.00 98.12 102 MET A N 1
ATOM 766 C CA . MET A 1 102 ? 8.296 -2.312 -12.253 1.00 98.12 102 MET A CA 1
ATOM 767 C C . MET A 1 102 ? 7.582 -1.527 -13.363 1.00 98.12 102 MET A C 1
ATOM 769 O O . MET A 1 102 ? 7.188 -0.382 -13.141 1.00 98.12 102 MET A O 1
ATOM 773 N N . ALA A 1 103 ? 7.345 -2.121 -14.541 1.00 98.50 103 ALA A N 1
ATOM 774 C CA . ALA A 1 103 ? 6.550 -1.476 -15.591 1.00 98.50 103 ALA A CA 1
ATOM 775 C C . ALA A 1 103 ? 5.101 -1.230 -15.137 1.00 98.50 103 ALA A C 1
ATOM 777 O O . ALA A 1 103 ? 4.535 -0.171 -15.427 1.00 98.50 103 ALA A O 1
ATOM 778 N N . ILE A 1 104 ? 4.524 -2.170 -14.382 1.00 98.56 104 ILE A N 1
ATOM 779 C CA . ILE A 1 104 ? 3.191 -2.038 -13.780 1.00 98.56 104 ILE A CA 1
ATOM 780 C C . ILE A 1 104 ? 3.197 -0.950 -12.702 1.00 98.56 104 ILE A C 1
ATOM 782 O O . ILE A 1 104 ? 2.340 -0.066 -12.743 1.00 98.56 104 ILE A O 1
ATOM 786 N N . VAL A 1 105 ? 4.191 -0.940 -11.806 1.00 98.62 105 VAL A N 1
ATOM 787 C CA . VAL A 1 105 ? 4.346 0.098 -10.769 1.00 98.62 105 VAL A CA 1
ATOM 788 C C . VAL A 1 105 ? 4.459 1.492 -11.389 1.00 98.62 105 VAL A C 1
ATOM 790 O O . VAL A 1 105 ? 3.743 2.405 -10.979 1.00 98.62 105 VAL A O 1
ATOM 793 N N . LEU A 1 106 ? 5.298 1.675 -12.415 1.00 98.62 106 LEU A N 1
ATOM 794 C CA . LEU A 1 106 ? 5.404 2.950 -13.135 1.00 98.62 106 LEU A CA 1
ATOM 795 C C . LEU A 1 106 ? 4.071 3.339 -13.789 1.00 98.62 106 LEU A C 1
ATOM 797 O O . LEU A 1 106 ? 3.640 4.488 -13.692 1.00 98.62 106 LEU A O 1
ATOM 801 N N . GLY A 1 107 ? 3.390 2.380 -14.421 1.00 98.50 107 GLY A N 1
ATOM 802 C CA . GLY A 1 107 ? 2.089 2.601 -15.048 1.00 98.50 107 GLY A CA 1
ATOM 803 C C . GLY A 1 107 ? 0.987 2.985 -14.055 1.00 98.50 107 GLY A C 1
ATOM 804 O O . GLY A 1 107 ? 0.113 3.780 -14.407 1.00 98.50 107 GLY A O 1
ATOM 805 N N . LEU A 1 108 ? 1.032 2.445 -12.835 1.00 98.50 108 LEU A N 1
ATOM 806 C CA . LEU A 1 108 ? 0.138 2.787 -11.729 1.00 98.50 108 LEU A CA 1
ATOM 807 C C . LEU A 1 108 ? 0.452 4.186 -11.192 1.00 98.50 108 LEU A C 1
ATOM 809 O O . LEU A 1 108 ? -0.426 5.048 -11.169 1.00 98.50 108 LEU A O 1
ATOM 813 N N . LEU A 1 109 ? 1.716 4.451 -10.847 1.00 98.50 109 LEU A N 1
ATOM 814 C CA . LEU A 1 109 ? 2.153 5.743 -10.310 1.00 98.50 109 LEU A CA 1
ATOM 815 C C . LEU A 1 109 ? 1.912 6.900 -11.288 1.00 98.50 109 LEU A C 1
ATOM 817 O O . LEU A 1 109 ? 1.664 8.022 -10.860 1.00 98.50 109 LEU A O 1
ATOM 821 N N . ALA A 1 110 ? 1.952 6.649 -12.598 1.00 97.81 110 ALA A N 1
ATOM 822 C CA . ALA A 1 110 ? 1.652 7.661 -13.609 1.00 97.81 110 ALA A CA 1
ATOM 823 C C . ALA A 1 110 ? 0.157 8.036 -13.698 1.00 97.81 110 ALA A C 1
ATOM 825 O O . ALA A 1 110 ? -0.173 9.050 -14.315 1.00 97.81 110 ALA A O 1
ATOM 826 N N . LYS A 1 111 ? -0.746 7.216 -13.141 1.00 97.25 111 LYS A N 1
ATOM 827 C CA . LYS A 1 111 ? -2.210 7.388 -13.230 1.00 97.25 111 LYS A CA 1
ATOM 828 C C . LYS A 1 111 ? -2.873 7.734 -11.900 1.00 97.25 111 LYS A C 1
ATOM 830 O O . LYS A 1 111 ? -4.014 8.182 -11.912 1.00 97.25 111 LYS A O 1
ATOM 835 N N . THR A 1 112 ? -2.202 7.462 -10.786 1.00 95.69 112 THR A N 1
ATOM 836 C CA . THR A 1 112 ? -2.736 7.691 -9.444 1.00 95.69 112 THR A CA 1
ATOM 837 C C . THR A 1 112 ? -2.823 9.178 -9.102 1.00 95.69 112 THR A C 1
ATOM 839 O O . THR A 1 112 ? -1.961 9.966 -9.486 1.00 95.69 112 THR A O 1
ATOM 842 N N . ASP A 1 113 ? -3.840 9.542 -8.321 1.00 94.31 113 ASP A N 1
ATOM 843 C CA . ASP A 1 113 ? -4.033 10.897 -7.786 1.00 94.31 113 ASP A CA 1
ATOM 844 C C . ASP A 1 113 ? -3.528 11.034 -6.333 1.00 94.31 113 ASP A C 1
ATOM 846 O O . ASP A 1 113 ? -3.757 12.054 -5.676 1.00 94.31 113 ASP A O 1
ATOM 850 N N . ILE A 1 114 ? -2.864 10.004 -5.793 1.00 97.38 114 ILE A N 1
ATOM 851 C CA . ILE A 1 114 ? -2.332 10.016 -4.426 1.00 97.38 114 ILE A CA 1
ATOM 852 C C . ILE A 1 114 ? -1.204 11.051 -4.303 1.00 97.38 114 ILE A C 1
ATOM 854 O O . ILE A 1 114 ? -0.214 11.019 -5.034 1.00 97.38 114 ILE A O 1
ATOM 858 N N . ASP A 1 115 ? -1.307 11.929 -3.302 1.00 97.81 115 ASP A N 1
ATOM 859 C CA . ASP A 1 115 ? -0.174 12.736 -2.843 1.00 97.81 115 ASP A CA 1
ATOM 860 C C . ASP A 1 115 ? 0.740 11.870 -1.966 1.00 97.81 115 ASP A C 1
ATOM 862 O O . ASP A 1 115 ? 0.600 11.809 -0.741 1.00 97.81 115 ASP A O 1
ATOM 866 N N . TRP A 1 116 ? 1.678 11.172 -2.604 1.00 98.38 116 TRP A N 1
ATOM 867 C CA . TRP A 1 116 ? 2.615 10.255 -1.954 1.00 98.38 116 TRP A CA 1
ATOM 868 C C . TRP A 1 116 ? 3.492 10.937 -0.911 1.00 98.38 116 TRP A C 1
ATOM 870 O O . TRP A 1 116 ? 3.814 10.337 0.112 1.00 98.38 116 TRP A O 1
ATOM 880 N N . THR A 1 117 ? 3.867 12.198 -1.131 1.00 98.44 117 THR A N 1
ATOM 881 C CA . THR A 1 117 ? 4.657 12.962 -0.155 1.00 98.44 117 THR A CA 1
ATOM 882 C C . THR A 1 117 ? 3.843 13.256 1.101 1.00 98.44 117 THR A C 1
ATOM 884 O O . THR A 1 117 ? 4.352 13.073 2.212 1.00 98.44 117 THR A O 1
ATOM 887 N N . ALA A 1 118 ? 2.582 13.667 0.949 1.00 98.44 118 ALA A N 1
ATOM 888 C CA . ALA A 1 118 ? 1.690 13.874 2.084 1.00 98.44 118 ALA A CA 1
ATOM 889 C C . ALA A 1 118 ? 1.369 12.551 2.797 1.00 98.44 118 ALA A C 1
ATOM 891 O O . ALA A 1 118 ? 1.462 12.496 4.026 1.00 98.44 118 ALA A O 1
ATOM 892 N N . LEU A 1 119 ? 1.080 11.482 2.047 1.00 98.50 119 LEU A N 1
ATOM 893 C CA . LEU A 1 119 ? 0.837 10.140 2.585 1.00 98.50 119 LEU A CA 1
ATOM 894 C C . LEU A 1 119 ? 2.037 9.658 3.407 1.00 98.50 119 LEU A C 1
ATOM 896 O O . LEU A 1 119 ? 1.883 9.325 4.581 1.00 98.50 119 LEU A O 1
ATOM 900 N N . ALA A 1 120 ? 3.243 9.714 2.836 1.00 98.69 120 ALA A N 1
ATOM 901 C CA . ALA A 1 120 ? 4.470 9.297 3.510 1.00 98.69 120 ALA A CA 1
ATOM 902 C C . ALA A 1 120 ? 4.743 10.102 4.787 1.00 98.69 120 ALA A C 1
ATOM 904 O O . ALA A 1 120 ? 5.206 9.545 5.778 1.00 98.69 120 ALA A O 1
ATOM 905 N N . SER A 1 121 ? 4.419 11.399 4.799 1.00 98.19 121 SER A N 1
ATOM 906 C CA . SER A 1 121 ? 4.581 12.240 5.993 1.00 98.19 121 SER A CA 1
ATOM 907 C C . SER A 1 121 ? 3.648 11.857 7.152 1.00 98.19 121 SER A C 1
ATOM 909 O O . SER A 1 121 ? 3.945 12.171 8.306 1.00 98.19 121 SER A O 1
ATOM 911 N N . GLY A 1 122 ? 2.529 11.185 6.854 1.00 98.12 122 GLY A N 1
ATOM 912 C CA . GLY A 1 122 ? 1.571 10.693 7.843 1.00 98.12 122 GLY A CA 1
ATOM 913 C C . GLY A 1 122 ? 1.973 9.365 8.489 1.00 98.12 122 GLY A C 1
ATOM 914 O O . GLY A 1 122 ? 1.520 9.072 9.600 1.00 98.12 122 GLY A O 1
ATOM 915 N N . ILE A 1 123 ? 2.838 8.587 7.830 1.00 98.62 123 ILE A N 1
ATOM 916 C CA . ILE A 1 123 ? 3.301 7.283 8.310 1.00 98.62 123 ILE A CA 1
ATOM 917 C C . ILE A 1 123 ? 4.311 7.474 9.446 1.00 98.62 123 ILE A C 1
ATOM 919 O O . ILE A 1 123 ? 5.326 8.155 9.312 1.00 98.62 123 ILE A O 1
ATOM 923 N N . ARG A 1 124 ? 4.039 6.839 10.588 1.00 98.44 124 ARG A N 1
ATOM 924 C CA . ARG A 1 124 ? 4.873 6.893 11.800 1.00 98.44 124 ARG A CA 1
ATOM 925 C C . ARG A 1 124 ? 5.866 5.742 11.896 1.00 98.44 124 ARG A C 1
ATOM 927 O O . ARG A 1 124 ? 6.834 5.844 12.644 1.00 98.44 124 ARG A O 1
ATOM 934 N N . GLY A 1 125 ? 5.620 4.658 11.170 1.00 98.31 125 GLY A N 1
ATOM 935 C CA . GLY A 1 125 ? 6.498 3.499 11.124 1.00 98.31 125 GLY A CA 1
ATOM 936 C C . GLY A 1 125 ? 5.936 2.374 10.265 1.00 98.31 125 GLY A C 1
ATOM 937 O O . GLY A 1 125 ? 4.740 2.335 9.969 1.00 98.31 125 GLY A O 1
ATOM 938 N N . VAL A 1 126 ? 6.831 1.458 9.907 1.00 98.50 126 VAL A N 1
ATOM 939 C CA . VAL A 1 126 ? 6.524 0.176 9.277 1.00 98.50 126 VAL A CA 1
ATOM 940 C C . VAL A 1 126 ? 7.052 -0.955 10.159 1.00 98.50 126 VAL A C 1
ATOM 942 O O . VAL A 1 126 ? 8.110 -0.815 10.777 1.00 98.50 126 VAL A O 1
ATOM 945 N N . THR A 1 127 ? 6.309 -2.055 10.250 1.00 98.19 127 THR A N 1
ATOM 946 C CA . THR A 1 127 ? 6.814 -3.333 10.768 1.00 98.19 127 THR A CA 1
ATOM 947 C C . THR A 1 127 ? 6.879 -4.325 9.618 1.00 98.19 127 THR A C 1
ATOM 949 O O . THR A 1 127 ? 5.843 -4.582 9.015 1.00 98.19 127 THR A O 1
ATOM 952 N N . GLU A 1 128 ? 8.065 -4.858 9.348 1.00 97.94 128 GLU A N 1
ATOM 953 C CA . GLU A 1 128 ? 8.339 -5.818 8.272 1.00 97.94 128 GLU A CA 1
ATOM 954 C C . GLU A 1 128 ? 8.442 -7.237 8.851 1.00 97.94 128 GLU A C 1
ATOM 956 O O . GLU A 1 128 ? 9.067 -7.434 9.901 1.00 97.94 128 GLU A O 1
ATOM 961 N N . GLU A 1 129 ? 7.783 -8.203 8.212 1.00 97.19 129 GLU A N 1
ATOM 962 C CA . GLU A 1 129 ? 7.690 -9.592 8.681 1.00 97.19 129 GLU A CA 1
ATOM 963 C C . GLU A 1 129 ? 8.910 -10.429 8.293 1.00 97.19 129 GLU A C 1
ATOM 965 O O . GLU A 1 129 ? 9.405 -11.209 9.117 1.00 97.19 129 GLU A O 1
ATOM 970 N N . THR A 1 130 ? 9.414 -10.245 7.069 1.00 93.69 130 THR A N 1
ATOM 971 C CA . THR A 1 130 ? 10.303 -11.218 6.435 1.00 93.69 130 THR A CA 1
ATOM 972 C C . THR A 1 130 ? 11.723 -10.695 6.228 1.00 93.69 130 THR A C 1
ATOM 974 O O . THR A 1 130 ? 12.030 -9.526 6.410 1.00 93.69 130 THR A O 1
ATOM 977 N N . THR A 1 131 ? 12.654 -11.586 5.878 1.00 91.81 131 THR A N 1
ATOM 978 C CA . THR A 1 131 ? 14.088 -11.233 5.739 1.00 91.81 131 THR A CA 1
ATOM 979 C C . THR A 1 131 ? 14.404 -10.469 4.450 1.00 91.81 131 THR A C 1
ATOM 981 O O . THR A 1 131 ? 15.449 -9.831 4.354 1.00 91.81 131 THR A O 1
ATOM 984 N N . THR A 1 132 ? 13.560 -10.619 3.431 1.00 95.06 132 THR A N 1
ATOM 985 C CA . THR A 1 132 ? 13.736 -9.978 2.123 1.00 95.06 132 THR A CA 1
ATOM 986 C C . THR A 1 132 ? 13.381 -8.493 2.143 1.00 95.06 132 THR A C 1
ATOM 988 O O . THR A 1 132 ? 14.051 -7.743 1.432 1.00 95.06 132 THR A O 1
ATOM 991 N N . GLY A 1 133 ? 12.362 -8.099 2.916 1.00 79.19 133 GLY A N 1
ATOM 992 C CA . GLY A 1 133 ? 11.971 -6.696 3.100 1.00 79.19 133 GLY A CA 1
ATOM 993 C C . GLY A 1 133 ? 12.977 -5.915 3.936 1.00 79.19 133 GLY A C 1
ATOM 994 O O . GLY A 1 133 ? 13.151 -4.708 3.651 1.00 79.19 133 GLY A O 1
#